Protein AF-A0A350YUJ0-F1 (afdb_monomer)

Foldseek 3Di:
DLPPQDPLLVVLLVCLLVVHDLVVNCVVVVHDSVVSVVSVVVSCVSVVHDPPDRSNVVSVVVPDDD

Sequence (66 aa):
KYPDLTPYDLRLCAFIRMNISTKEIATILNISYRGAEVSRYRLRKKMNLPREINLASHLAGFNSRS

Mean predicted aligned error: 6.25 Å

Secondary structure (DSSP, 8-state):
--TT--HHHHHHHHHHHTT--HHHHHHHTT--HHHHHHHHHHHHHHTT--TTS-HHHHHHTT----

Solvent-accessible surface area (backbone atoms only — not comparable to full-atom values): 4032 Å² total; per-residue (Å²): 130,79,82,86,58,47,76,65,52,51,50,51,49,53,41,36,46,68,69,51,51,64,64,57,50,9,62,75,68,73,45,53,57,68,55,40,51,54,49,53,52,50,51,34,60,76,67,69,55,59,90,85,56,55,64,31,63,60,55,57,65,70,78,70,86,131

pLDDT: mean 79.74, std 12.1, range [38.88, 92.56]

Structure (mmCIF, N/CA/C/O backbone):
data_AF-A0A350YUJ0-F1
#
_entry.id   AF-A0A350YUJ0-F1
#
loop_
_atom_site.group_PDB
_atom_site.id
_atom_site.type_symbol
_atom_site.label_atom_id
_atom_site.label_alt_id
_atom_site.label_comp_id
_atom_site.label_asym_id
_atom_site.label_entity_id
_atom_site.label_seq_id
_atom_site.pdbx_PDB_ins_code
_atom_site.Cartn_x
_atom_site.Cartn_y
_atom_site.Cartn_z
_atom_site.occupancy
_atom_site.B_iso_or_equiv
_atom_site.auth_seq_id
_atom_site.auth_comp_id
_atom_site.auth_asym_id
_atom_site.auth_atom_id
_atom_site.pdbx_PDB_model_num
ATOM 1 N N . LYS A 1 1 ? -12.086 -8.271 13.212 1.00 50.25 1 LYS A N 1
ATOM 2 C CA . LYS A 1 1 ? -10.795 -8.673 12.592 1.00 50.25 1 LYS A CA 1
ATOM 3 C C . LYS A 1 1 ? -11.077 -9.014 11.138 1.00 50.25 1 LYS A C 1
ATOM 5 O O . LYS A 1 1 ? -11.956 -9.832 10.937 1.00 50.25 1 LYS A O 1
ATOM 10 N N . TYR A 1 2 ? -10.414 -8.371 10.172 1.00 61.41 2 TYR A N 1
ATOM 11 C CA . TYR A 1 2 ? -10.590 -8.634 8.736 1.00 61.41 2 TYR A CA 1
ATOM 12 C C . TYR A 1 2 ? -9.850 -9.932 8.353 1.00 61.41 2 TYR A C 1
ATOM 14 O O . TYR A 1 2 ? -8.624 -9.888 8.243 1.00 61.41 2 TYR A O 1
ATOM 22 N N . PRO A 1 3 ? -10.533 -11.082 8.201 1.00 61.25 3 PRO A N 1
ATOM 23 C CA . PRO A 1 3 ? -9.875 -12.368 7.953 1.00 61.25 3 PRO A CA 1
ATOM 24 C C . PRO A 1 3 ? -9.397 -12.488 6.500 1.00 61.25 3 PRO A C 1
ATOM 26 O O . PRO A 1 3 ? -8.475 -13.238 6.209 1.00 61.25 3 PRO A O 1
ATOM 29 N N . ASP A 1 4 ? -9.993 -11.703 5.598 1.00 68.06 4 ASP A N 1
ATOM 30 C CA . ASP A 1 4 ? -9.744 -11.759 4.156 1.00 68.06 4 ASP A CA 1
ATOM 31 C C . ASP A 1 4 ? -8.505 -10.972 3.718 1.00 68.06 4 ASP A C 1
ATOM 33 O O . ASP A 1 4 ? -8.206 -10.892 2.522 1.00 68.06 4 ASP A O 1
ATOM 37 N N . LEU A 1 5 ? -7.804 -10.320 4.650 1.00 77.44 5 LEU A N 1
ATOM 38 C CA . LEU A 1 5 ? -6.576 -9.602 4.336 1.00 77.44 5 LEU A CA 1
ATOM 39 C C . LEU A 1 5 ? -5.443 -10.599 4.155 1.00 77.44 5 LEU A C 1
ATOM 41 O O . LEU A 1 5 ? -5.083 -11.345 5.062 1.00 77.44 5 LEU A O 1
ATOM 45 N N . THR A 1 6 ? -4.852 -10.571 2.968 1.00 83.00 6 THR A N 1
ATOM 46 C CA . THR A 1 6 ? -3.652 -11.355 2.702 1.00 83.00 6 THR A CA 1
ATOM 47 C C . THR A 1 6 ? -2.467 -10.795 3.504 1.00 83.00 6 THR A C 1
ATOM 49 O O . THR A 1 6 ? -2.469 -9.619 3.882 1.00 83.00 6 THR A O 1
ATOM 52 N N . PRO A 1 7 ? -1.399 -11.578 3.731 1.00 83.06 7 PRO A N 1
ATOM 53 C CA . PRO A 1 7 ? -0.170 -11.072 4.352 1.00 83.06 7 PRO A CA 1
ATOM 54 C C . PRO A 1 7 ? 0.394 -9.840 3.631 1.00 83.06 7 PRO A C 1
ATOM 56 O O . PRO A 1 7 ? 0.953 -8.936 4.250 1.00 83.06 7 PRO A O 1
ATOM 59 N N . TYR A 1 8 ? 0.205 -9.789 2.314 1.00 84.50 8 TYR A N 1
ATOM 60 C CA . TYR A 1 8 ? 0.548 -8.647 1.482 1.00 84.50 8 TYR A CA 1
ATOM 61 C C . TYR A 1 8 ? -0.299 -7.407 1.822 1.00 84.50 8 TYR A C 1
ATOM 63 O O . TYR A 1 8 ? 0.252 -6.329 2.042 1.00 84.50 8 TYR A O 1
ATOM 71 N N . ASP A 1 9 ? -1.621 -7.569 1.944 1.00 84.75 9 ASP A N 1
ATOM 72 C CA . ASP A 1 9 ? -2.538 -6.499 2.352 1.00 84.75 9 ASP A CA 1
ATOM 73 C C . ASP A 1 9 ? -2.171 -5.944 3.741 1.00 84.75 9 ASP A C 1
ATOM 75 O O . ASP A 1 9 ? -2.167 -4.733 3.952 1.00 84.75 9 ASP A O 1
ATOM 79 N N . LEU A 1 10 ? -1.795 -6.817 4.682 1.00 83.81 10 LEU A N 1
ATOM 80 C CA . LEU A 1 10 ? 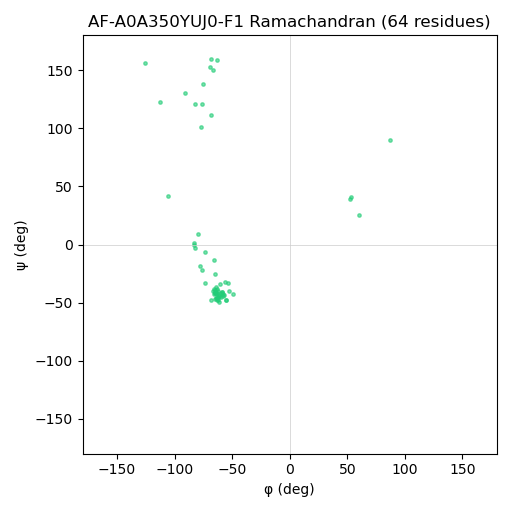-1.358 -6.424 6.027 1.00 83.81 10 LEU A CA 1
ATOM 81 C C . LEU A 1 10 ? -0.060 -5.603 6.008 1.00 83.81 10 LEU A C 1
ATOM 83 O O . LEU A 1 10 ? 0.042 -4.601 6.718 1.00 83.81 10 LEU A O 1
ATOM 87 N N . ARG A 1 11 ? 0.917 -5.981 5.174 1.00 87.06 11 ARG A N 1
ATOM 88 C CA . ARG A 1 11 ? 2.145 -5.190 4.979 1.00 87.06 11 ARG A CA 1
ATOM 89 C C . ARG A 1 11 ? 1.831 -3.823 4.381 1.00 87.06 11 ARG A C 1
ATOM 91 O O . ARG A 1 11 ? 2.309 -2.815 4.893 1.00 87.06 11 ARG A O 1
ATOM 98 N N . LEU A 1 12 ? 0.977 -3.780 3.356 1.00 86.38 12 LEU A N 1
ATOM 99 C CA . LEU A 1 12 ? 0.509 -2.534 2.747 1.00 86.38 12 LEU A CA 1
ATOM 100 C C . LEU A 1 12 ? -0.112 -1.613 3.807 1.00 86.38 12 LEU A C 1
ATOM 102 O O . LEU A 1 12 ? 0.251 -0.445 3.897 1.00 86.38 12 LEU A O 1
ATOM 106 N N . CYS A 1 13 ? -0.992 -2.150 4.654 1.00 84.50 13 CYS A N 1
ATOM 107 C CA . CYS A 1 13 ? -1.594 -1.430 5.773 1.00 84.50 13 CYS A CA 1
ATOM 108 C C . CYS A 1 13 ? -0.554 -0.874 6.750 1.00 84.50 13 CYS A C 1
ATOM 110 O O . CYS A 1 13 ? -0.660 0.279 7.162 1.00 84.50 13 CYS A O 1
ATOM 112 N N . ALA A 1 14 ? 0.454 -1.670 7.111 1.00 86.31 14 ALA A N 1
ATOM 113 C CA . ALA A 1 14 ? 1.518 -1.235 8.009 1.00 86.31 14 ALA A CA 1
ATOM 114 C C . ALA A 1 14 ? 2.306 -0.057 7.420 1.00 86.31 14 ALA A C 1
ATOM 116 O O . ALA A 1 14 ? 2.521 0.935 8.114 1.00 86.31 14 ALA A O 1
ATOM 117 N N . PHE A 1 15 ? 2.657 -0.118 6.134 1.00 88.12 15 PHE A N 1
ATOM 118 C CA . PHE A 1 15 ? 3.346 0.977 5.453 1.00 88.12 15 PHE A CA 1
ATOM 119 C C . PHE A 1 15 ? 2.471 2.224 5.307 1.00 88.12 15 PHE A C 1
ATOM 121 O O . PHE A 1 15 ? 2.937 3.337 5.533 1.00 88.12 15 PHE A O 1
ATOM 128 N N . ILE A 1 16 ? 1.183 2.051 4.997 1.00 85.00 16 ILE A N 1
ATOM 129 C CA . ILE A 1 16 ? 0.225 3.161 4.944 1.00 85.00 16 ILE A CA 1
ATOM 130 C C . ILE A 1 16 ? 0.106 3.822 6.322 1.00 85.00 16 ILE A C 1
ATOM 132 O O . ILE A 1 16 ? 0.133 5.045 6.411 1.00 85.00 16 ILE A O 1
ATOM 136 N N . ARG A 1 17 ? 0.036 3.029 7.400 1.00 83.56 17 ARG A N 1
ATOM 137 C CA . ARG A 1 17 ? 0.035 3.521 8.786 1.00 83.56 17 ARG A CA 1
ATOM 138 C C . ARG A 1 17 ? 1.309 4.303 9.122 1.00 83.56 17 ARG A C 1
ATOM 140 O O . ARG A 1 17 ? 1.243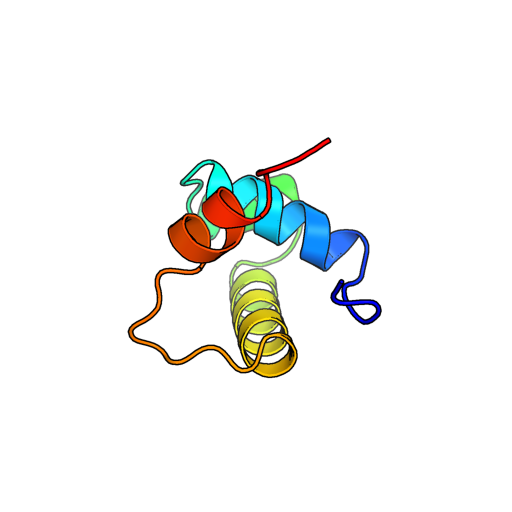 5.261 9.878 1.00 83.56 17 ARG A O 1
ATOM 147 N N . MET A 1 18 ? 2.444 3.915 8.547 1.00 86.62 18 MET A N 1
ATOM 148 C CA . MET A 1 18 ? 3.730 4.616 8.670 1.00 86.62 18 MET A CA 1
ATOM 149 C C . MET A 1 18 ? 3.844 5.848 7.754 1.00 86.62 18 MET A C 1
ATOM 151 O O . MET A 1 18 ? 4.923 6.418 7.639 1.00 86.62 18 MET A O 1
ATOM 155 N N . ASN A 1 19 ? 2.752 6.267 7.106 1.00 84.81 19 ASN A N 1
ATOM 156 C CA . ASN A 1 19 ? 2.710 7.398 6.178 1.00 84.81 19 ASN A CA 1
ATOM 157 C C . ASN A 1 19 ? 3.636 7.243 4.953 1.00 84.81 19 ASN A C 1
ATOM 159 O O . ASN A 1 19 ? 4.045 8.231 4.347 1.00 84.81 19 ASN A O 1
ATOM 163 N N . ILE A 1 20 ? 3.951 6.001 4.567 1.00 89.00 20 ILE A N 1
ATOM 164 C CA . ILE A 1 20 ? 4.804 5.709 3.411 1.00 89.00 20 ILE A CA 1
ATOM 165 C C . ILE A 1 20 ? 4.019 5.922 2.112 1.00 89.00 20 ILE A C 1
ATOM 167 O O . ILE A 1 20 ? 2.849 5.533 1.972 1.00 89.00 20 ILE A O 1
ATOM 171 N N . SER A 1 21 ? 4.677 6.532 1.125 1.00 88.50 21 SER A N 1
ATOM 172 C CA . SER A 1 21 ? 4.067 6.819 -0.168 1.00 88.50 21 SER A CA 1
ATOM 173 C C . SER A 1 21 ? 3.798 5.542 -0.977 1.00 88.50 21 SER A C 1
ATOM 175 O O . SER A 1 21 ? 4.492 4.535 -0.870 1.00 88.50 21 SER A O 1
ATOM 177 N N . THR A 1 22 ? 2.797 5.570 -1.864 1.00 86.88 22 THR A N 1
ATOM 178 C CA . THR A 1 22 ? 2.493 4.430 -2.758 1.00 86.88 22 THR A CA 1
ATOM 179 C C . THR A 1 22 ? 3.691 4.013 -3.613 1.00 86.88 22 THR A C 1
ATOM 181 O O . THR A 1 22 ? 3.825 2.836 -3.932 1.00 86.88 22 THR A O 1
ATOM 184 N N . LYS A 1 23 ? 4.547 4.972 -3.989 1.00 89.50 23 LYS A N 1
ATOM 185 C CA . LYS A 1 23 ? 5.752 4.720 -4.784 1.00 89.50 23 LYS A CA 1
ATOM 186 C C . LYS A 1 23 ? 6.780 3.926 -3.986 1.00 89.50 23 LYS A C 1
ATOM 188 O O . LYS A 1 23 ? 7.260 2.914 -4.474 1.00 89.50 23 LYS A O 1
ATOM 193 N N . GLU A 1 24 ? 7.057 4.338 -2.753 1.00 91.44 24 GLU A N 1
ATOM 194 C CA . GLU A 1 24 ? 7.976 3.613 -1.872 1.00 91.44 24 GLU A CA 1
ATOM 195 C C . GLU A 1 24 ? 7.436 2.231 -1.515 1.00 91.44 24 GLU A C 1
ATOM 197 O O . GLU A 1 24 ? 8.171 1.254 -1.581 1.00 91.44 24 GLU A O 1
ATOM 202 N N . ILE A 1 25 ? 6.137 2.121 -1.227 1.00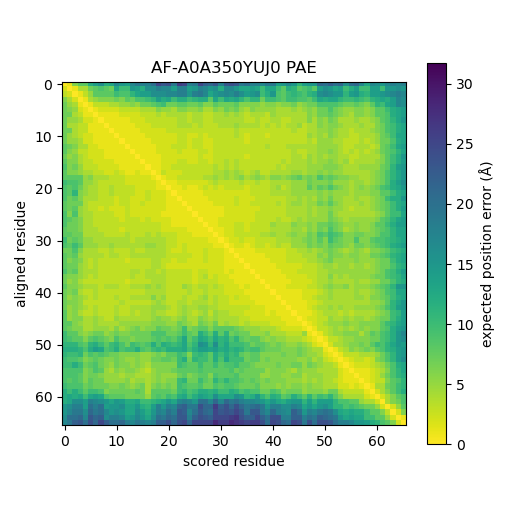 90.44 25 ILE A N 1
ATOM 203 C CA . ILE A 1 25 ? 5.480 0.831 -0.980 1.00 90.44 25 ILE A CA 1
ATOM 204 C C . ILE A 1 25 ? 5.650 -0.110 -2.176 1.00 90.44 25 ILE A C 1
ATOM 206 O O . ILE A 1 25 ? 5.940 -1.287 -1.983 1.00 90.44 25 ILE A O 1
ATOM 210 N N . ALA A 1 26 ? 5.480 0.399 -3.399 1.00 91.00 26 ALA A N 1
ATOM 211 C CA . ALA A 1 26 ? 5.669 -0.378 -4.618 1.00 91.00 26 ALA A CA 1
ATOM 212 C C . ALA A 1 26 ? 7.110 -0.914 -4.717 1.00 91.00 26 ALA A C 1
ATOM 214 O O . ALA A 1 26 ? 7.306 -2.106 -4.945 1.00 91.00 26 ALA A O 1
ATOM 215 N N . THR A 1 27 ? 8.104 -0.066 -4.434 1.00 92.06 27 THR A N 1
ATOM 216 C CA . THR A 1 27 ? 9.518 -0.462 -4.390 1.00 92.06 27 THR A CA 1
ATOM 217 C C . THR A 1 27 ? 9.795 -1.504 -3.303 1.00 92.06 27 THR A C 1
ATOM 219 O O . THR A 1 27 ? 10.409 -2.530 -3.584 1.00 92.06 27 THR A O 1
ATOM 222 N N . ILE A 1 28 ? 9.307 -1.289 -2.076 1.00 91.06 28 ILE A N 1
ATOM 223 C CA . ILE A 1 28 ? 9.523 -2.190 -0.929 1.00 91.06 28 ILE A CA 1
ATOM 224 C C . ILE A 1 28 ? 8.888 -3.563 -1.175 1.00 91.06 28 ILE A C 1
ATOM 226 O O . ILE A 1 28 ? 9.470 -4.595 -0.850 1.00 91.06 28 ILE A O 1
ATOM 230 N N . LEU A 1 29 ? 7.684 -3.582 -1.746 1.00 87.69 29 LEU A N 1
ATOM 231 C CA . LEU A 1 29 ? 6.950 -4.809 -2.044 1.00 87.69 29 LEU A CA 1
ATOM 232 C C . LEU A 1 29 ? 7.369 -5.455 -3.371 1.00 87.69 29 LEU A C 1
ATOM 234 O O . LEU A 1 29 ? 6.817 -6.495 -3.720 1.00 87.69 29 LEU A O 1
ATOM 238 N N . ASN A 1 30 ? 8.340 -4.866 -4.079 1.00 90.75 30 ASN A N 1
ATOM 239 C CA . ASN A 1 30 ? 8.841 -5.332 -5.371 1.00 90.75 30 ASN A CA 1
ATOM 240 C C . ASN A 1 30 ? 7.717 -5.531 -6.409 1.00 90.75 30 ASN A C 1
ATOM 242 O O . ASN A 1 30 ? 7.666 -6.506 -7.154 1.00 90.75 30 ASN A O 1
ATOM 246 N N . ILE A 1 31 ? 6.764 -4.600 -6.417 1.00 89.94 31 ILE A N 1
ATOM 247 C CA . ILE A 1 31 ? 5.598 -4.599 -7.299 1.00 89.94 31 ILE A CA 1
ATOM 248 C C . ILE A 1 31 ? 5.518 -3.284 -8.062 1.00 89.94 31 ILE A C 1
ATOM 250 O O . ILE A 1 31 ? 6.020 -2.248 -7.638 1.00 89.94 31 ILE A O 1
ATOM 254 N N . SER A 1 32 ? 4.848 -3.297 -9.209 1.00 92.56 32 SER A N 1
ATOM 255 C CA . SER A 1 32 ? 4.650 -2.077 -9.988 1.00 92.56 32 SER A CA 1
ATOM 256 C C . SER A 1 32 ? 3.739 -1.092 -9.248 1.00 92.56 32 SER A C 1
ATOM 258 O O . SER A 1 32 ? 2.790 -1.499 -8.577 1.00 92.56 32 SER A O 1
ATOM 260 N N . TYR A 1 33 ? 3.935 0.212 -9.465 1.00 90.00 33 TYR A N 1
ATOM 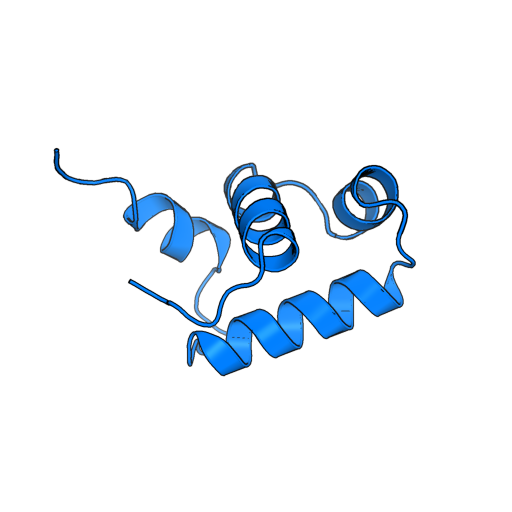261 C CA . TYR A 1 33 ? 3.064 1.265 -8.920 1.00 90.00 33 TYR A CA 1
ATOM 262 C C . TYR A 1 33 ? 1.569 0.986 -9.172 1.00 90.00 33 TYR A C 1
ATOM 264 O O . TYR A 1 33 ? 0.749 1.077 -8.261 1.00 90.00 33 TYR A O 1
ATOM 272 N N . ARG A 1 34 ? 1.226 0.525 -10.383 1.00 89.88 34 ARG A N 1
ATOM 273 C CA . ARG A 1 34 ? -0.132 0.080 -10.742 1.00 89.88 34 ARG A CA 1
ATOM 274 C C . ARG A 1 34 ? -0.645 -1.066 -9.864 1.00 89.88 34 ARG A C 1
ATOM 276 O O . ARG A 1 34 ? -1.803 -1.055 -9.457 1.00 8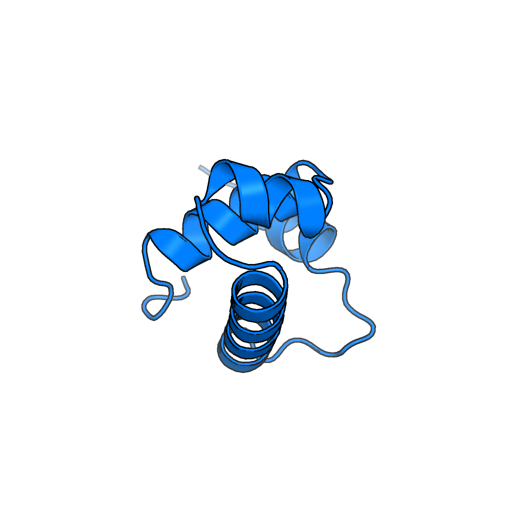9.88 34 ARG A O 1
ATOM 283 N N . GLY A 1 35 ? 0.208 -2.038 -9.546 1.00 89.81 35 GLY A N 1
ATOM 284 C CA . GLY A 1 35 ? -0.123 -3.138 -8.638 1.00 89.81 35 GLY A CA 1
ATOM 285 C C . GLY A 1 35 ? -0.418 -2.642 -7.222 1.00 89.81 35 GLY A C 1
ATOM 286 O O . GLY A 1 35 ? -1.374 -3.105 -6.593 1.00 89.81 35 GLY A O 1
ATOM 287 N N . ALA A 1 36 ? 0.330 -1.640 -6.746 1.00 88.62 36 ALA A N 1
ATOM 288 C CA . ALA A 1 36 ? 0.079 -0.996 -5.457 1.00 88.62 36 ALA A CA 1
ATOM 289 C C . ALA A 1 36 ? -1.273 -0.262 -5.447 1.00 88.62 36 ALA A C 1
ATOM 291 O O . ALA A 1 36 ? -2.021 -0.378 -4.475 1.00 88.62 36 ALA A O 1
ATOM 292 N N . GLU A 1 37 ? -1.619 0.447 -6.529 1.00 89.06 37 GLU A N 1
ATOM 293 C CA . GLU A 1 37 ? -2.918 1.120 -6.676 1.00 89.06 37 GLU A CA 1
ATOM 294 C C . GLU A 1 37 ? -4.086 0.128 -6.636 1.00 89.06 37 GLU A C 1
ATOM 296 O O . GLU A 1 37 ? -5.027 0.310 -5.860 1.00 89.06 37 GLU A O 1
ATOM 301 N N . VAL A 1 38 ? -4.007 -0.954 -7.421 1.00 89.25 38 VAL A N 1
ATOM 302 C CA . VAL A 1 38 ? -5.037 -2.007 -7.443 1.00 89.25 38 VAL A CA 1
ATOM 303 C C . VAL A 1 38 ? -5.186 -2.644 -6.065 1.00 89.25 38 VAL A C 1
ATOM 305 O O . VAL A 1 38 ? -6.306 -2.868 -5.602 1.00 89.25 38 VAL A O 1
ATOM 308 N N . SER A 1 39 ? -4.070 -2.898 -5.385 1.00 87.00 39 SER A N 1
ATOM 309 C CA . SER A 1 39 ? -4.074 -3.459 -4.034 1.00 87.00 39 SER A CA 1
ATOM 310 C C . SER A 1 39 ? -4.743 -2.519 -3.035 1.00 87.00 39 SER A C 1
ATOM 312 O O . SER A 1 39 ? -5.630 -2.949 -2.305 1.00 87.00 39 SER A O 1
ATOM 314 N N . ARG A 1 40 ? -4.417 -1.217 -3.059 1.00 83.94 40 ARG A N 1
ATOM 315 C CA . ARG A 1 40 ? -5.091 -0.194 -2.238 1.00 83.94 40 ARG A CA 1
ATOM 316 C C . ARG A 1 40 ? -6.593 -0.148 -2.508 1.00 83.94 40 ARG A C 1
ATOM 318 O O . ARG A 1 40 ? -7.378 -0.055 -1.568 1.00 83.94 40 ARG A O 1
ATOM 325 N N . TYR A 1 41 ? -7.000 -0.222 -3.773 1.00 86.25 41 TYR A N 1
A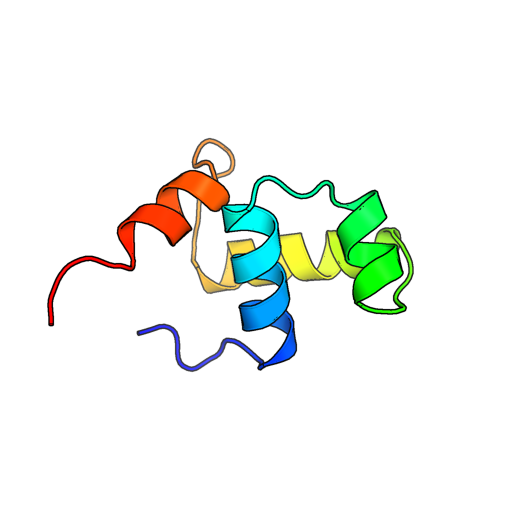TOM 326 C CA . TYR A 1 41 ? -8.413 -0.225 -4.146 1.00 86.25 41 TYR A CA 1
ATOM 327 C C . TYR A 1 41 ? -9.144 -1.458 -3.598 1.00 86.25 41 TYR A C 1
ATOM 329 O O . TYR A 1 41 ? -10.196 -1.329 -2.970 1.00 86.25 41 TYR A O 1
ATOM 337 N N . ARG A 1 42 ? -8.562 -2.652 -3.774 1.00 86.62 42 ARG A N 1
ATOM 338 C CA . ARG A 1 42 ? -9.109 -3.909 -3.240 1.00 86.62 42 ARG A CA 1
ATOM 339 C C . ARG A 1 42 ? -9.182 -3.889 -1.720 1.00 86.62 42 ARG A C 1
ATOM 341 O O . ARG A 1 42 ? -10.219 -4.246 -1.172 1.00 86.62 42 ARG A O 1
ATOM 348 N N . LEU A 1 43 ? -8.122 -3.430 -1.058 1.00 83.50 43 LEU A N 1
ATOM 349 C CA . LEU A 1 43 ? -8.061 -3.264 0.390 1.00 83.50 43 LEU A CA 1
ATOM 350 C C . LEU A 1 43 ? -9.212 -2.385 0.883 1.00 83.50 43 LEU A C 1
ATOM 352 O O . LEU A 1 43 ? -9.943 -2.759 1.797 1.00 83.50 43 LEU A O 1
ATOM 356 N N . ARG A 1 44 ? -9.426 -1.247 0.218 1.00 82.44 44 ARG A N 1
ATOM 357 C CA . ARG A 1 44 ? -10.491 -0.311 0.572 1.00 82.44 44 ARG A CA 1
ATOM 358 C C . ARG A 1 44 ? -11.882 -0.907 0.369 1.00 82.44 44 ARG A C 1
ATOM 360 O O . ARG A 1 44 ? -12.750 -0.701 1.210 1.00 82.44 44 ARG A O 1
ATOM 367 N N . LYS A 1 45 ? -12.077 -1.684 -0.703 1.00 84.12 45 LYS A N 1
ATOM 368 C CA . LYS A 1 45 ? -13.323 -2.419 -0.963 1.00 84.12 45 LYS A CA 1
ATOM 369 C C . LYS A 1 45 ? -13.572 -3.510 0.086 1.00 84.12 45 LYS A C 1
ATOM 371 O O . LYS A 1 45 ? -14.689 -3.614 0.572 1.00 84.12 45 LYS A O 1
ATOM 376 N N . LYS A 1 46 ? -12.540 -4.270 0.478 1.00 83.00 46 LYS A N 1
ATOM 377 C CA . LYS A 1 46 ? -12.620 -5.290 1.543 1.00 83.00 46 LYS A CA 1
ATOM 378 C C . LYS A 1 46 ? -12.970 -4.683 2.903 1.00 83.00 46 LYS A C 1
ATOM 380 O O . LYS A 1 46 ? -13.757 -5.256 3.641 1.00 83.00 46 LYS A O 1
ATOM 385 N N . MET A 1 47 ? -12.403 -3.520 3.221 1.00 78.25 47 MET A N 1
ATOM 386 C CA . MET A 1 47 ? -12.692 -2.800 4.467 1.00 78.25 47 MET A CA 1
ATOM 387 C C . MET A 1 47 ? -13.972 -1.957 4.402 1.00 78.25 47 MET A C 1
ATOM 389 O O . MET A 1 47 ? -14.338 -1.342 5.395 1.00 78.25 47 MET A O 1
ATOM 393 N N . ASN A 1 48 ? -14.641 -1.913 3.244 1.00 80.25 48 ASN A N 1
ATOM 394 C CA . ASN A 1 48 ? -15.833 -1.101 3.002 1.00 80.25 48 ASN A CA 1
ATOM 395 C C . ASN A 1 48 ? -15.640 0.386 3.381 1.00 80.25 48 ASN A C 1
ATOM 397 O O . ASN A 1 48 ? -16.517 1.027 3.953 1.00 80.25 48 ASN A O 1
ATOM 401 N N . LEU A 1 49 ? -14.452 0.935 3.091 1.00 79.12 49 LEU A N 1
ATOM 402 C CA . LEU A 1 49 ? -14.081 2.285 3.516 1.00 79.12 49 LEU A CA 1
ATOM 403 C C . LEU A 1 49 ? -14.443 3.355 2.465 1.00 79.12 49 LEU A C 1
ATOM 405 O O . LEU A 1 49 ? -14.046 3.240 1.292 1.00 79.12 49 LEU A O 1
ATOM 409 N N . PRO A 1 50 ? -15.123 4.446 2.868 1.00 76.88 50 PRO A N 1
ATOM 410 C CA . PRO A 1 50 ? -15.347 5.602 2.008 1.00 76.88 50 PRO A CA 1
ATOM 411 C C . PRO A 1 50 ? -14.032 6.290 1.613 1.00 76.88 50 PRO A C 1
ATOM 413 O O . PRO A 1 50 ? -13.001 6.134 2.264 1.00 76.88 50 PRO A O 1
ATOM 416 N N . ARG A 1 51 ? -14.054 7.061 0.514 1.00 71.19 51 ARG A N 1
ATOM 417 C CA . ARG A 1 51 ? -12.859 7.762 -0.017 1.00 71.19 51 ARG A CA 1
ATOM 418 C C . ARG A 1 51 ? -12.336 8.834 0.928 1.00 71.19 51 ARG A C 1
ATOM 420 O O . ARG A 1 51 ? -11.158 9.161 0.872 1.00 71.19 51 ARG A O 1
ATOM 427 N N . GLU A 1 52 ? -13.228 9.343 1.758 1.00 74.06 52 GLU A N 1
ATOM 428 C CA . GLU A 1 52 ? -12.991 10.403 2.728 1.00 74.06 52 GLU A CA 1
ATOM 429 C C . GLU A 1 52 ? -12.279 9.885 3.981 1.00 74.06 52 GLU A C 1
ATOM 431 O O . GLU A 1 52 ? -11.658 10.661 4.701 1.00 74.06 52 GLU A O 1
ATOM 436 N N . ILE A 1 53 ? -12.302 8.568 4.223 1.00 73.06 53 ILE A N 1
ATOM 437 C CA . ILE A 1 53 ? -11.589 7.981 5.353 1.00 73.06 53 ILE A CA 1
ATOM 438 C C . ILE A 1 53 ? -10.124 7.789 4.981 1.00 73.06 53 ILE A C 1
ATOM 440 O O . ILE A 1 53 ? -9.768 7.038 4.066 1.00 73.06 53 ILE A O 1
ATOM 444 N N . ASN A 1 54 ? -9.253 8.428 5.757 1.00 75.31 54 ASN A N 1
ATOM 445 C CA . ASN A 1 54 ? -7.830 8.174 5.681 1.00 75.31 54 ASN A CA 1
ATOM 446 C C . ASN A 1 54 ? -7.534 6.754 6.198 1.00 75.31 54 ASN A C 1
ATOM 448 O O . ASN A 1 54 ? -7.662 6.466 7.390 1.00 75.31 54 ASN A O 1
ATOM 452 N N . LEU A 1 55 ? -7.121 5.868 5.284 1.00 74.31 55 LEU A N 1
ATOM 453 C CA . LEU A 1 55 ? -6.728 4.488 5.586 1.00 74.31 55 LEU A CA 1
ATOM 454 C C . LEU A 1 55 ? -5.670 4.420 6.696 1.00 74.31 55 LEU A C 1
ATOM 456 O O . LEU A 1 55 ? -5.777 3.561 7.563 1.00 74.31 55 LEU A O 1
ATOM 460 N N . ALA A 1 56 ? -4.684 5.323 6.705 1.00 73.25 56 ALA A N 1
ATOM 461 C CA . ALA A 1 56 ? -3.625 5.342 7.714 1.00 73.25 56 ALA A CA 1
ATOM 462 C C . ALA A 1 56 ? -4.184 5.633 9.110 1.00 73.25 56 ALA A C 1
ATOM 464 O O . ALA A 1 56 ? -3.873 4.910 10.053 1.00 73.25 56 ALA A O 1
ATOM 465 N N . SER A 1 57 ? -5.061 6.632 9.229 1.00 73.06 57 SER A N 1
ATOM 466 C CA . SER A 1 57 ? -5.730 6.972 10.491 1.00 73.06 57 SER A CA 1
ATOM 467 C C . SER A 1 57 ? -6.655 5.849 10.964 1.00 73.06 57 SER A C 1
ATOM 469 O O . SER A 1 57 ? -6.659 5.506 12.145 1.00 73.06 57 SER A O 1
ATOM 471 N N . HIS A 1 58 ? -7.390 5.222 10.041 1.00 78.38 58 HIS A N 1
ATOM 472 C CA . HIS A 1 58 ? -8.277 4.105 10.365 1.00 78.38 58 HIS A CA 1
ATOM 473 C C . HIS A 1 58 ? -7.500 2.864 10.842 1.00 78.38 58 HIS A C 1
ATOM 475 O O . HIS A 1 58 ? -7.908 2.192 11.785 1.00 78.38 58 HIS A O 1
ATOM 481 N N . LEU A 1 59 ? -6.337 2.597 10.237 1.00 75.38 59 LEU A N 1
ATOM 482 C CA . LEU A 1 59 ? -5.426 1.518 10.628 1.00 75.38 59 LEU A CA 1
ATOM 483 C C . LEU A 1 59 ? -4.666 1.817 11.927 1.00 75.38 59 LEU A C 1
ATOM 485 O O . LEU A 1 59 ? -4.388 0.898 12.694 1.00 75.38 59 LEU A O 1
ATOM 489 N N . ALA A 1 60 ? -4.333 3.081 12.198 1.00 69.62 60 ALA A N 1
ATOM 490 C CA . ALA A 1 60 ? -3.688 3.494 13.444 1.00 69.62 60 ALA A CA 1
ATOM 491 C C . A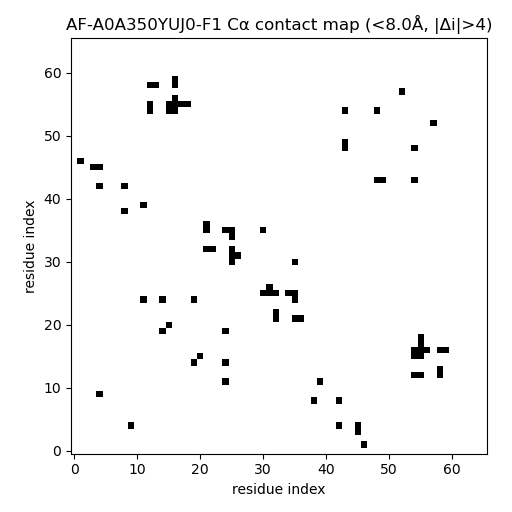LA A 1 60 ? -4.591 3.261 14.666 1.00 69.62 60 ALA A C 1
ATOM 493 O O . ALA A 1 60 ? -4.108 2.811 15.704 1.00 69.62 60 ALA A O 1
ATOM 494 N N . GLY A 1 61 ? -5.904 3.469 14.518 1.00 66.38 61 GLY A N 1
ATOM 495 C CA . GLY A 1 61 ? -6.896 3.170 15.557 1.00 66.38 61 GLY A CA 1
ATOM 496 C C . GLY A 1 61 ? -7.041 1.679 15.893 1.00 66.38 61 GLY A C 1
ATOM 497 O O . GLY A 1 61 ? -7.610 1.339 16.928 1.00 66.38 61 GLY A O 1
ATOM 498 N N . PHE A 1 62 ? -6.490 0.779 15.069 1.00 62.44 62 PHE A N 1
ATOM 499 C CA . PHE A 1 62 ? -6.573 -0.670 15.280 1.00 62.44 62 PHE A CA 1
ATOM 500 C C . PHE A 1 62 ? -5.676 -1.181 16.424 1.00 62.44 62 PHE A C 1
ATOM 502 O O . PHE A 1 62 ? -5.754 -2.354 16.775 1.00 62.44 62 PHE A O 1
ATOM 509 N N . ASN A 1 63 ? -4.834 -0.325 17.020 1.00 54.06 63 ASN A N 1
ATOM 510 C CA . ASN A 1 63 ? -3.890 -0.713 18.072 1.00 54.06 63 ASN A CA 1
ATOM 511 C C . ASN A 1 63 ? -4.299 -0.242 19.477 1.00 54.06 63 ASN A C 1
ATOM 513 O O . ASN A 1 63 ? -3.456 0.214 20.247 1.00 54.06 63 ASN A O 1
ATOM 517 N N . SER A 1 64 ? -5.587 -0.342 19.814 1.00 49.91 64 SER A N 1
ATOM 518 C CA . SER A 1 64 ? -6.039 -0.174 21.195 1.00 49.91 64 SER A CA 1
ATOM 519 C C . SER A 1 64 ? -6.565 -1.495 21.765 1.00 49.91 64 SER A C 1
ATOM 521 O O . SER A 1 64 ? -7.514 -2.078 21.246 1.00 49.91 64 SER A O 1
ATOM 523 N N . ARG A 1 65 ? -5.936 -1.887 22.883 1.00 44.81 65 ARG A N 1
ATOM 524 C CA . ARG A 1 65 ? -6.301 -2.922 23.867 1.00 44.81 65 ARG A CA 1
ATOM 525 C C . ARG A 1 65 ? -5.828 -4.352 23.581 1.00 44.8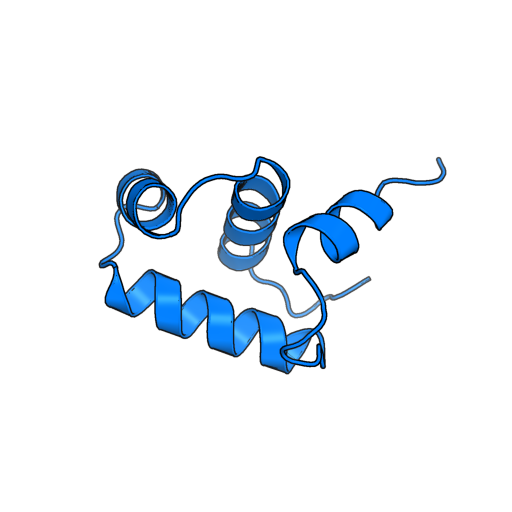1 65 ARG A C 1
ATOM 527 O O . ARG A 1 65 ? -6.540 -5.192 23.038 1.00 44.81 65 ARG A O 1
ATOM 534 N N . SER A 1 66 ? -4.634 -4.647 24.086 1.00 38.88 66 SER A N 1
ATOM 535 C CA . SER A 1 66 ? -4.447 -5.752 25.036 1.00 38.88 66 SER A CA 1
ATOM 536 C C . SER A 1 66 ? -3.867 -5.158 26.310 1.00 38.88 66 SER A C 1
ATOM 538 O O . SER A 1 66 ? -3.063 -4.209 26.159 1.00 38.88 66 SER A O 1
#

Nearest PDB structures (foldseek):
  1je8-assembly2_E  TM=8.665E-01  e=2.488E-02  Escherichia coli
  1zlj-assembly2_C  T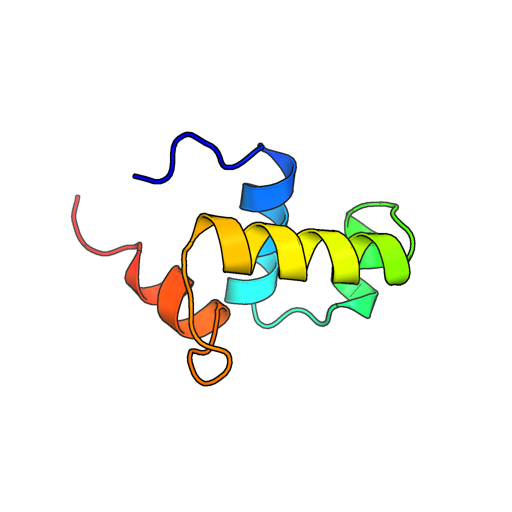M=9.165E-01  e=5.818E-02  Mycobacterium tuberculosis
  1zlj-assembly4_H  TM=9.124E-01  e=8.898E-02  Mycobacterium tuberculosis
  5hev-assembly1_A  TM=8.886E-01  e=6.980E-02  Enterococcus faecium SD3B-2
  5xt2-assembly5_E  TM=7.652E-01  e=3.805E-02  Bradyrhizobium japonicum

Radius of gyration: 11.57 Å; Cα contacts (8 Å, |Δi|>4): 43; chains: 1; bounding box: 25×23×36 Å